Protein AF-A0A915A745-F1 (afdb_monomer_lite)

Secondary structure (DSSP, 8-state):
-HHHHHHHHHHHHHHHHHHHHHHHHHHHHHH-TT-HHHHHHHHHHHHHHHHHHHHHHHHHHHTHHHH-HHHHHHHHHHHHHHHHHHHHHHHHHTTT-HHHHHHHHHHHHHHHHHHHHHHHS-STTSSS----

Organism: Parascaris univalens (NCBI:txid6257)

Foldseek 3Di:
DVLLVVQLVLLVLLLVLLVQLLVLLVVLPVPDPDCVPLSVVLNVLSVVLNVVSVVSNVCSVVVVVLADVVVLVVLLVVLVSLVVSLVSQCVVDVPRGPSSNVSSVSSSVSSVVSNVVSVVPDNPSHPDPDDD

Sequence (132 aa):
MAASISLILLRTATAICAAIAFLAVVVGITNKAGYALWMIPSLICVSILCLWSSFSLADCFLQLHRKYGWIRFAYMAMAPFAILTSYLTTVAFLTRSAQAVYFTWMTTAGFIEDAFFILLLPATAVLLNEPK

Structure (mmCIF, N/CA/C/O backbone):
data_AF-A0A915A745-F1
#
_entry.id   AF-A0A915A745-F1
#
loop_
_atom_site.group_PDB
_atom_site.id
_atom_site.type_symbol
_atom_site.label_atom_id
_atom_site.label_alt_id
_atom_site.label_comp_id
_atom_site.label_asym_id
_atom_site.label_entity_id
_atom_site.label_seq_id
_atom_site.pdbx_PDB_ins_code
_atom_site.Cartn_x
_atom_site.Cartn_y
_atom_site.Cartn_z
_atom_site.occupancy
_atom_site.B_iso_or_equiv
_atom_site.auth_seq_id
_atom_site.auth_comp_id
_atom_site.auth_asym_id
_atom_site.auth_atom_id
_atom_site.pdbx_PDB_model_num
ATOM 1 N N . MET A 1 1 ? 3.419 -8.557 -24.166 1.00 48.03 1 MET A N 1
ATOM 2 C CA . MET A 1 1 ? 2.046 -8.007 -24.094 1.00 48.03 1 MET A CA 1
ATOM 3 C C . MET A 1 1 ? 1.289 -8.519 -22.866 1.00 48.03 1 MET A C 1
ATOM 5 O O . MET A 1 1 ? 0.819 -7.691 -22.103 1.00 48.03 1 MET A O 1
ATOM 9 N N . ALA A 1 2 ? 1.258 -9.833 -22.599 1.00 50.44 2 ALA A N 1
ATOM 10 C CA . ALA A 1 2 ? 0.590 -10.403 -21.415 1.00 50.44 2 ALA A CA 1
ATOM 11 C C . ALA A 1 2 ? 1.099 -9.850 -20.062 1.00 50.44 2 ALA A C 1
ATOM 13 O O . ALA A 1 2 ? 0.294 -9.433 -19.239 1.00 50.44 2 ALA A O 1
ATOM 14 N N . ALA A 1 3 ? 2.421 -9.732 -19.871 1.00 55.94 3 ALA A N 1
ATOM 15 C CA . ALA A 1 3 ? 3.004 -9.193 -18.632 1.00 55.94 3 ALA A CA 1
ATOM 16 C C . ALA A 1 3 ? 2.600 -7.733 -18.333 1.00 55.94 3 ALA A C 1
ATOM 18 O O . ALA A 1 3 ? 2.518 -7.336 -17.176 1.00 55.94 3 ALA A O 1
ATOM 19 N N . SER A 1 4 ? 2.316 -6.934 -19.367 1.00 66.31 4 SER A N 1
ATOM 20 C CA . SER A 1 4 ? 1.878 -5.542 -19.209 1.00 66.31 4 SER A CA 1
ATOM 21 C C . SER A 1 4 ? 0.428 -5.453 -18.732 1.00 66.31 4 SER A C 1
ATOM 23 O O . SER A 1 4 ? 0.115 -4.601 -17.913 1.00 66.31 4 SER A O 1
ATOM 25 N N . ILE A 1 5 ? -0.443 -6.352 -19.200 1.00 72.19 5 ILE A N 1
ATOM 26 C CA . ILE A 1 5 ? -1.858 -6.386 -18.802 1.00 72.19 5 ILE A CA 1
ATOM 27 C C . ILE A 1 5 ? -1.989 -6.853 -17.349 1.00 72.19 5 ILE A C 1
ATOM 29 O O . ILE A 1 5 ? -2.708 -6.227 -16.575 1.00 72.19 5 ILE A O 1
ATOM 33 N N . SER A 1 6 ? -1.245 -7.890 -16.951 1.00 75.38 6 SER A N 1
ATOM 34 C CA . SER A 1 6 ? -1.244 -8.371 -15.563 1.00 75.38 6 SER A CA 1
ATOM 35 C C . SER A 1 6 ? -0.784 -7.295 -14.574 1.00 75.38 6 SER A C 1
ATOM 37 O O . SER A 1 6 ? -1.392 -7.142 -13.520 1.00 75.38 6 SER A O 1
ATOM 39 N N . LEU A 1 7 ? 0.234 -6.502 -14.929 1.00 77.25 7 LEU A N 1
ATOM 40 C CA . LEU A 1 7 ? 0.731 -5.414 -14.078 1.00 77.25 7 LEU A CA 1
ATOM 41 C C . LEU A 1 7 ? -0.284 -4.262 -13.950 1.00 77.25 7 LEU A C 1
ATOM 43 O O . LEU A 1 7 ? -0.464 -3.719 -12.863 1.00 77.25 7 LEU A O 1
ATOM 47 N N . ILE A 1 8 ? -0.997 -3.926 -15.034 1.00 82.50 8 ILE A N 1
ATOM 48 C CA . ILE A 1 8 ? -2.093 -2.940 -15.005 1.00 82.50 8 ILE A CA 1
ATOM 49 C C . ILE A 1 8 ? -3.223 -3.427 -14.090 1.00 82.50 8 ILE A C 1
ATOM 51 O O . ILE A 1 8 ? -3.708 -2.668 -13.251 1.00 82.50 8 ILE A O 1
ATOM 55 N N . LEU A 1 9 ? -3.635 -4.691 -14.222 1.00 84.81 9 LEU A N 1
ATOM 56 C CA . LEU A 1 9 ? -4.687 -5.279 -13.387 1.00 84.81 9 LEU A CA 1
ATOM 57 C C . LEU A 1 9 ? -4.295 -5.297 -11.904 1.00 84.81 9 LEU A C 1
ATOM 59 O O . LEU A 1 9 ? -5.097 -4.925 -11.051 1.00 84.81 9 LEU A O 1
ATOM 63 N N . LEU A 1 10 ? -3.045 -5.640 -11.595 1.00 86.50 10 LEU A N 1
ATOM 64 C CA . LEU A 1 10 ? -2.537 -5.612 -10.226 1.00 86.50 10 LEU A CA 1
ATOM 65 C C . LEU A 1 10 ? -2.557 -4.192 -9.638 1.00 86.50 10 LEU A C 1
ATOM 67 O O . LEU A 1 10 ? -3.085 -3.967 -8.547 1.00 86.50 10 LEU A O 1
ATOM 71 N N . ARG A 1 11 ? -2.019 -3.204 -10.364 1.00 86.88 11 ARG A N 1
ATOM 72 C CA . ARG A 1 11 ? -1.932 -1.817 -9.879 1.00 86.88 11 ARG A CA 1
ATOM 73 C C . ARG A 1 11 ? -3.296 -1.136 -9.781 1.00 86.88 11 ARG A C 1
ATOM 75 O O . ARG A 1 11 ? -3.522 -0.368 -8.848 1.00 86.88 11 ARG A O 1
ATOM 82 N N . THR A 1 12 ? -4.229 -1.450 -10.683 1.00 88.31 12 THR A N 1
ATOM 83 C CA . THR A 1 12 ? -5.627 -0.992 -10.579 1.00 88.31 12 THR A CA 1
ATOM 84 C C . THR A 1 12 ? -6.323 -1.588 -9.358 1.00 88.31 12 THR A C 1
ATOM 86 O O . THR A 1 12 ? -6.914 -0.837 -8.584 1.00 88.31 12 THR A O 1
ATOM 89 N N . ALA A 1 13 ? -6.201 -2.898 -9.122 1.00 89.69 13 ALA A N 1
ATOM 90 C CA . ALA A 1 13 ? -6.755 -3.543 -7.930 1.00 89.69 13 ALA A CA 1
ATOM 91 C C . ALA A 1 13 ? -6.173 -2.951 -6.636 1.00 89.69 13 ALA A C 1
ATOM 93 O O . ALA A 1 13 ? -6.915 -2.655 -5.698 1.00 89.69 13 ALA A O 1
ATOM 94 N N . THR A 1 14 ? -4.862 -2.697 -6.616 1.00 89.69 14 THR A N 1
ATOM 95 C CA . THR A 1 14 ? -4.166 -2.060 -5.487 1.00 89.69 14 THR A CA 1
ATOM 96 C C . THR A 1 14 ? -4.699 -0.649 -5.224 1.00 89.69 14 THR A C 1
ATOM 98 O O . THR A 1 14 ? -4.972 -0.300 -4.078 1.00 89.69 14 THR A O 1
ATOM 101 N N . ALA A 1 15 ? -4.916 0.151 -6.274 1.00 91.19 15 ALA A N 1
ATOM 102 C CA . ALA A 1 15 ? -5.477 1.496 -6.149 1.00 91.19 15 ALA A CA 1
ATOM 103 C C . ALA A 1 15 ? -6.927 1.494 -5.641 1.00 91.19 15 ALA A C 1
ATOM 105 O O . ALA A 1 15 ? -7.283 2.315 -4.795 1.00 91.19 15 ALA A O 1
ATOM 106 N N . ILE A 1 16 ? -7.752 0.547 -6.099 1.00 92.12 16 ILE A N 1
ATOM 107 C CA . ILE A 1 16 ? -9.126 0.380 -5.606 1.00 92.12 16 ILE A CA 1
ATOM 108 C C . ILE A 1 16 ? -9.111 0.005 -4.119 1.00 92.12 16 ILE A C 1
ATOM 110 O O . ILE A 1 16 ? -9.828 0.615 -3.326 1.00 92.12 16 ILE A O 1
ATOM 114 N N . CYS A 1 17 ? -8.262 -0.947 -3.720 1.00 92.31 17 CYS A N 1
ATOM 115 C CA . CYS A 1 17 ? -8.120 -1.337 -2.316 1.00 92.31 17 CYS A CA 1
ATOM 116 C C . CYS A 1 17 ? -7.664 -0.161 -1.444 1.00 92.31 17 CYS A C 1
ATOM 118 O O . CYS A 1 17 ? -8.225 0.041 -0.367 1.00 92.31 17 CYS A O 1
ATOM 120 N N . ALA A 1 18 ? -6.717 0.650 -1.924 1.00 91.12 18 ALA A N 1
ATOM 121 C CA . ALA A 1 18 ? -6.224 1.819 -1.202 1.00 91.12 18 ALA A CA 1
ATOM 122 C C . ALA A 1 18 ? -7.321 2.876 -1.002 1.00 91.12 18 ALA A C 1
ATOM 124 O O . ALA A 1 18 ? -7.462 3.426 0.091 1.00 91.12 18 ALA A O 1
ATOM 125 N N . ALA A 1 19 ? -8.141 3.119 -2.030 1.00 92.38 19 ALA A N 1
ATOM 126 C CA . ALA A 1 19 ? -9.264 4.047 -1.953 1.00 92.38 19 ALA A CA 1
ATOM 127 C C . ALA A 1 19 ? -10.336 3.574 -0.956 1.00 92.38 19 ALA A C 1
ATOM 129 O O . ALA A 1 19 ? -10.814 4.359 -0.134 1.00 92.38 19 ALA A O 1
ATOM 130 N N . ILE A 1 20 ? -10.680 2.281 -0.973 1.00 91.69 20 ILE A N 1
ATOM 131 C CA . ILE A 1 20 ? -11.637 1.704 -0.018 1.00 91.69 20 ILE A CA 1
ATOM 132 C C . ILE A 1 20 ? -11.067 1.749 1.406 1.00 91.69 20 ILE A C 1
ATOM 134 O O . ILE A 1 20 ? -11.781 2.115 2.339 1.00 91.69 20 ILE A O 1
ATOM 138 N N . ALA A 1 21 ? -9.781 1.435 1.581 1.00 89.50 21 ALA A N 1
ATOM 139 C CA . ALA A 1 21 ? -9.097 1.533 2.865 1.00 89.50 21 ALA A CA 1
ATOM 140 C C . ALA A 1 21 ? -9.154 2.960 3.427 1.00 89.50 21 ALA A C 1
ATOM 142 O O . ALA A 1 21 ? -9.498 3.148 4.594 1.00 89.50 21 ALA A O 1
ATOM 143 N N . PHE A 1 22 ? -8.879 3.965 2.592 1.00 91.81 22 PHE A N 1
ATOM 144 C CA . PHE A 1 22 ? -8.967 5.373 2.970 1.00 91.81 22 PHE A CA 1
ATOM 145 C C . PHE A 1 22 ? -10.377 5.749 3.436 1.00 91.81 22 PHE A C 1
ATOM 147 O O . PHE A 1 22 ? -10.538 6.279 4.536 1.00 91.81 22 PHE A O 1
ATOM 154 N N . LEU A 1 23 ? -11.409 5.404 2.659 1.00 90.69 23 LEU A N 1
ATOM 155 C CA . LEU A 1 23 ? -12.802 5.663 3.034 1.00 90.69 23 LEU A CA 1
ATOM 156 C C . LEU A 1 23 ? -13.181 4.966 4.348 1.00 90.69 23 LEU A C 1
ATOM 158 O O . LEU A 1 23 ? -13.782 5.586 5.224 1.00 90.69 23 LEU A O 1
ATOM 162 N N . ALA A 1 24 ? -12.789 3.703 4.524 1.00 87.44 24 ALA A N 1
ATOM 163 C CA . ALA A 1 24 ? -13.069 2.938 5.735 1.00 87.44 24 ALA A CA 1
ATOM 164 C C . ALA A 1 24 ? -12.381 3.530 6.979 1.00 87.44 24 ALA A C 1
ATOM 166 O O . ALA A 1 24 ? -12.967 3.530 8.064 1.00 87.44 24 ALA A O 1
ATOM 167 N N . VAL A 1 25 ? -11.163 4.059 6.831 1.00 86.50 25 VAL A N 1
ATOM 168 C CA . VAL A 1 25 ? -10.443 4.771 7.898 1.00 86.50 25 VAL A CA 1
ATOM 169 C C . VAL A 1 25 ? -11.141 6.090 8.230 1.00 86.50 25 VAL A C 1
ATOM 171 O O . VAL A 1 25 ? -11.391 6.353 9.405 1.00 86.50 25 VAL A O 1
ATOM 174 N N . VAL A 1 26 ? -11.524 6.887 7.226 1.00 87.69 26 VAL A N 1
ATOM 175 C CA . VAL A 1 26 ? -12.245 8.158 7.424 1.00 87.69 26 VAL A CA 1
ATOM 176 C C . VAL A 1 26 ? -13.568 7.931 8.159 1.00 87.69 26 VAL A C 1
ATOM 178 O O . VAL A 1 26 ? -13.815 8.564 9.184 1.00 87.69 26 VAL A O 1
ATOM 181 N N . VAL A 1 27 ? -14.384 6.978 7.702 1.00 85.75 27 VAL A N 1
ATOM 182 C CA . VAL A 1 27 ? -15.657 6.615 8.351 1.00 85.75 27 VAL A CA 1
ATOM 183 C C . VAL A 1 27 ? -15.431 6.058 9.761 1.00 85.75 27 VAL A C 1
ATOM 185 O O . VAL A 1 27 ? -16.203 6.321 10.683 1.00 85.75 27 VAL A O 1
ATOM 188 N N . GLY A 1 28 ? -14.358 5.291 9.962 1.00 80.50 28 GLY A N 1
ATOM 189 C CA . GLY A 1 28 ? -13.993 4.776 11.277 1.00 80.50 28 GLY A CA 1
ATOM 190 C C . GLY A 1 28 ? -13.627 5.882 12.275 1.00 80.50 28 GLY A C 1
ATOM 191 O O . GLY A 1 28 ? -13.934 5.748 13.460 1.00 80.50 28 GLY A O 1
ATOM 192 N N . ILE A 1 29 ? -13.007 6.971 11.804 1.00 81.69 29 ILE A N 1
ATOM 193 C CA . ILE A 1 29 ? -12.665 8.156 12.608 1.00 81.69 29 ILE A CA 1
ATOM 194 C C . ILE A 1 29 ? -13.913 8.946 12.985 1.00 81.69 29 ILE A C 1
ATOM 196 O O . ILE A 1 29 ? -14.080 9.283 14.157 1.00 81.69 29 ILE A O 1
ATOM 200 N N . THR A 1 30 ? -14.800 9.214 12.027 1.00 79.00 30 THR A N 1
ATOM 201 C CA . THR A 1 30 ? -15.999 10.029 12.272 1.00 79.00 30 THR A CA 1
ATOM 202 C C . THR A 1 30 ? -16.984 9.359 13.230 1.00 79.00 30 THR A C 1
ATOM 204 O O . THR A 1 30 ? -17.645 10.050 13.999 1.00 79.00 30 THR A O 1
ATOM 207 N N . ASN A 1 31 ? -17.048 8.023 13.246 1.00 74.38 31 ASN A N 1
ATOM 208 C CA . ASN A 1 31 ? -18.017 7.278 14.054 1.00 74.38 31 ASN A CA 1
ATOM 209 C C . ASN A 1 31 ? -17.577 6.966 15.498 1.00 74.38 31 ASN A C 1
ATOM 211 O O . ASN A 1 31 ? -18.418 6.544 16.293 1.00 74.38 31 ASN A O 1
ATOM 215 N N . LYS A 1 32 ? -16.295 7.110 15.873 1.00 64.38 32 LYS A N 1
ATOM 216 C CA . LYS A 1 32 ? -15.809 6.729 17.220 1.00 64.38 32 LYS A CA 1
ATOM 217 C C . LYS A 1 32 ? -14.808 7.738 17.796 1.00 64.38 32 LYS A C 1
ATOM 219 O O . LYS A 1 32 ? -13.597 7.514 17.798 1.00 64.38 32 LYS A O 1
ATOM 224 N N . ALA A 1 33 ? -15.343 8.825 18.352 1.00 54.72 33 ALA A N 1
ATOM 225 C CA . ALA A 1 33 ? -14.610 9.817 19.136 1.00 54.72 33 ALA A CA 1
ATOM 226 C C . ALA A 1 33 ? -14.136 9.204 20.468 1.00 54.72 33 ALA A C 1
ATOM 228 O O . ALA A 1 33 ? -14.918 9.032 21.396 1.00 54.72 33 ALA A O 1
ATOM 229 N N . GLY A 1 34 ? -12.865 8.819 20.573 1.00 55.41 34 GLY A N 1
ATOM 230 C CA . GLY A 1 34 ? -12.345 8.324 21.855 1.00 55.41 34 GLY A CA 1
ATOM 231 C C . GLY A 1 34 ? -10.854 8.013 21.892 1.00 55.41 34 GLY A C 1
ATOM 232 O O . GLY A 1 34 ? -10.244 8.118 22.945 1.00 55.41 34 GLY A O 1
ATOM 233 N N . TYR A 1 35 ? -10.231 7.687 20.755 1.00 60.16 35 TYR A N 1
ATOM 234 C CA . TYR A 1 35 ? -8.774 7.491 20.681 1.00 60.16 35 TYR A CA 1
ATOM 235 C C . TYR A 1 35 ? -8.213 8.118 19.404 1.00 60.16 35 TYR A C 1
ATOM 237 O O . TYR A 1 35 ? -7.861 7.418 18.461 1.00 60.16 35 TYR A O 1
ATOM 245 N N . ALA A 1 36 ? -8.154 9.449 19.369 1.00 63.53 36 ALA A N 1
ATOM 246 C CA . ALA A 1 36 ? -7.671 10.200 18.208 1.00 63.53 36 ALA A CA 1
ATOM 247 C C . ALA A 1 36 ? -6.170 9.975 17.920 1.00 63.53 36 ALA A C 1
ATOM 249 O O . ALA A 1 36 ? -5.748 10.025 16.767 1.00 63.53 36 ALA A O 1
ATOM 250 N N . LEU A 1 37 ? -5.375 9.669 18.953 1.00 72.88 37 LEU A N 1
ATOM 251 C CA . LEU A 1 37 ? -3.909 9.637 18.877 1.00 72.88 37 LEU A CA 1
ATOM 252 C C . LEU A 1 37 ? -3.349 8.618 17.874 1.00 72.88 37 LEU A C 1
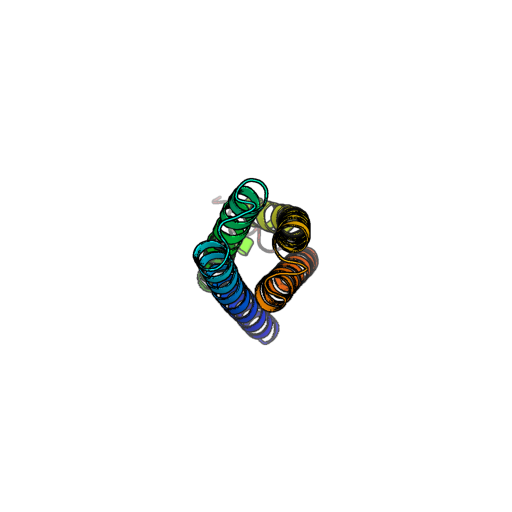ATOM 254 O O . LEU A 1 37 ? -2.428 8.949 17.140 1.00 72.88 37 LEU A O 1
ATOM 258 N N . TRP A 1 38 ? -3.916 7.411 17.799 1.00 75.56 38 TRP A N 1
ATOM 259 C CA . TRP A 1 38 ? -3.443 6.361 16.880 1.00 75.56 38 TRP A CA 1
ATOM 260 C C . TRP A 1 38 ? -4.136 6.394 15.513 1.00 75.56 38 TRP A C 1
ATOM 262 O O . TRP A 1 38 ? -3.622 5.856 14.533 1.00 75.56 38 TRP A O 1
ATOM 272 N N . MET A 1 39 ? -5.288 7.061 15.423 1.00 82.19 39 MET A N 1
ATOM 273 C CA . MET A 1 39 ? -6.069 7.140 14.189 1.00 82.19 39 MET A CA 1
ATOM 274 C C . MET A 1 39 ? -5.513 8.188 13.219 1.00 82.19 39 MET A C 1
ATOM 276 O O . MET A 1 39 ? -5.550 7.967 12.011 1.00 82.19 39 MET A O 1
ATOM 280 N N . ILE A 1 40 ? -4.951 9.291 13.730 1.00 84.94 40 ILE A N 1
ATOM 281 C CA . ILE A 1 40 ? -4.337 10.343 12.902 1.00 84.94 40 ILE A CA 1
ATOM 282 C C . ILE A 1 40 ? -3.104 9.816 12.136 1.00 84.94 40 ILE A C 1
ATOM 284 O O . ILE A 1 40 ? -3.080 9.970 10.915 1.00 84.94 40 ILE A O 1
ATOM 288 N N . PRO A 1 41 ? -2.123 9.132 12.768 1.00 87.62 41 PRO A N 1
ATOM 289 C CA . PRO A 1 41 ? -1.004 8.524 12.047 1.00 87.62 41 PRO A CA 1
ATOM 290 C C . PRO A 1 41 ? -1.465 7.521 10.987 1.00 87.62 41 PRO A C 1
ATOM 292 O O . PRO A 1 41 ? -0.990 7.563 9.856 1.00 87.62 41 PRO A O 1
ATOM 295 N N . SER A 1 42 ? -2.442 6.667 11.317 1.00 87.81 42 SER A N 1
ATOM 296 C CA . SER A 1 42 ? -3.009 5.726 10.346 1.00 87.81 42 SER A CA 1
ATOM 297 C C . SER A 1 42 ? -3.642 6.447 9.154 1.00 87.81 42 SER A C 1
ATOM 299 O O . SER A 1 42 ? -3.460 6.007 8.024 1.00 87.81 42 SER A O 1
ATOM 301 N N . LEU A 1 43 ? -4.383 7.536 9.373 1.00 89.44 43 LEU A N 1
ATOM 302 C CA . LEU A 1 43 ? -4.990 8.308 8.289 1.00 89.44 43 LEU A CA 1
ATOM 303 C C . LEU A 1 43 ? -3.925 8.901 7.364 1.00 89.44 43 LEU A C 1
ATOM 305 O O . LEU A 1 43 ? -4.050 8.792 6.146 1.00 89.44 43 LEU A O 1
ATOM 309 N N . ILE A 1 44 ? -2.869 9.489 7.930 1.00 92.00 44 ILE A N 1
ATOM 310 C CA . ILE A 1 44 ? -1.762 10.067 7.160 1.00 92.00 44 ILE A CA 1
ATOM 311 C C . ILE A 1 44 ? -1.097 8.982 6.307 1.00 92.00 44 ILE A C 1
ATOM 313 O O . ILE A 1 44 ? -0.964 9.146 5.095 1.00 92.00 44 ILE A O 1
ATOM 317 N N . CYS A 1 45 ? -0.742 7.848 6.910 1.00 92.44 45 CYS A N 1
ATOM 318 C CA . CYS A 1 45 ? -0.084 6.751 6.209 1.00 92.44 45 CYS A CA 1
ATOM 319 C C . CYS A 1 45 ? -0.955 6.165 5.085 1.00 92.44 45 CYS A C 1
ATOM 321 O O . CYS A 1 45 ? -0.481 5.994 3.962 1.00 92.44 45 CYS A O 1
ATOM 323 N N . VAL A 1 46 ? -2.246 5.926 5.340 1.00 91.81 46 VAL A N 1
ATOM 324 C CA . VAL A 1 46 ? -3.177 5.405 4.323 1.00 91.81 46 VAL A CA 1
ATOM 325 C C . VAL A 1 46 ? -3.417 6.419 3.202 1.00 91.81 46 VAL A C 1
ATOM 327 O O . VAL A 1 46 ? -3.515 6.030 2.040 1.00 91.81 46 VAL A O 1
ATOM 330 N N . SER A 1 47 ? -3.436 7.717 3.512 1.00 93.00 47 SER A N 1
ATOM 331 C CA . SER A 1 47 ? -3.523 8.774 2.493 1.00 93.00 47 SER A CA 1
ATOM 332 C C . SER A 1 47 ? -2.305 8.760 1.569 1.00 93.00 47 SER A C 1
ATOM 334 O O . SER A 1 47 ? -2.455 8.829 0.351 1.00 93.00 47 SE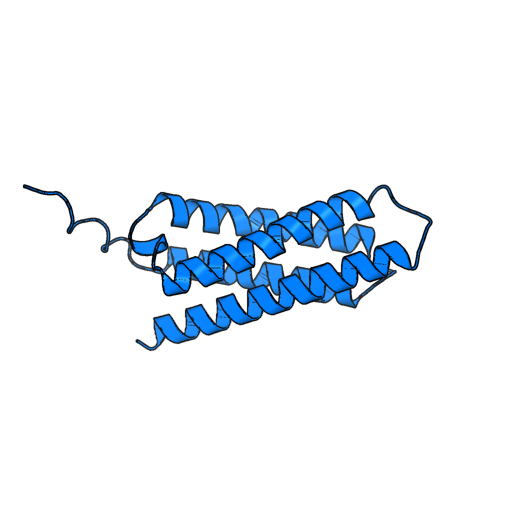R A O 1
ATOM 336 N N . ILE A 1 48 ? -1.102 8.609 2.134 1.00 93.25 48 ILE A N 1
ATOM 337 C CA . ILE A 1 48 ? 0.142 8.493 1.360 1.00 93.25 48 ILE A CA 1
ATOM 338 C C . ILE A 1 48 ? 0.100 7.248 0.464 1.00 93.25 48 ILE A C 1
ATOM 340 O O . ILE A 1 48 ? 0.428 7.348 -0.717 1.00 93.25 48 ILE A O 1
ATOM 344 N N . LEU A 1 49 ? -0.363 6.101 0.977 1.00 91.69 49 LEU A N 1
ATOM 345 C CA . LEU A 1 49 ? -0.534 4.892 0.161 1.00 91.69 49 LEU A CA 1
ATOM 346 C C . LEU A 1 49 ? -1.529 5.091 -0.985 1.00 91.69 49 LEU A C 1
ATOM 348 O O . LEU A 1 49 ? -1.255 4.652 -2.098 1.00 91.69 49 LEU A O 1
ATOM 352 N N . CYS A 1 50 ? -2.649 5.772 -0.740 1.00 93.25 50 CYS A N 1
ATOM 353 C CA . CYS A 1 50 ? -3.664 6.049 -1.758 1.00 93.25 50 CYS A CA 1
ATOM 354 C C . CYS A 1 50 ? -3.151 6.995 -2.861 1.00 93.25 50 CYS A C 1
ATOM 356 O O . CYS A 1 50 ? -3.435 6.814 -4.052 1.00 93.25 50 CYS A O 1
ATOM 358 N N . LEU A 1 51 ? -2.360 8.003 -2.488 1.00 92.81 51 LEU A N 1
ATOM 359 C CA . LEU A 1 51 ? -1.689 8.873 -3.454 1.00 92.81 51 LEU A CA 1
ATOM 360 C C . LEU A 1 51 ? -0.657 8.085 -4.265 1.00 92.81 51 LEU A C 1
ATOM 362 O O . LEU A 1 51 ? -0.621 8.178 -5.493 1.00 92.81 51 LEU A O 1
ATOM 366 N N . TRP A 1 52 ? 0.137 7.253 -3.593 1.00 90.56 52 TRP A N 1
ATOM 367 C CA . TRP A 1 52 ? 1.159 6.457 -4.255 1.00 90.56 52 TRP A CA 1
ATOM 368 C C . TRP A 1 52 ? 0.571 5.389 -5.179 1.00 90.56 52 TRP A C 1
ATOM 370 O O . TRP A 1 52 ? 1.101 5.165 -6.263 1.00 90.56 52 TRP A O 1
ATOM 380 N N . SER A 1 53 ? -0.549 4.756 -4.822 1.00 89.25 53 SER A N 1
ATOM 381 C CA . SER A 1 53 ? -1.215 3.790 -5.703 1.00 89.25 53 SER A CA 1
ATOM 382 C C . SER A 1 53 ? -1.720 4.449 -6.987 1.00 89.25 53 SER A C 1
ATOM 384 O O . SER A 1 53 ? -1.657 3.850 -8.058 1.00 89.25 53 SER A O 1
ATOM 386 N N . SER A 1 54 ? -2.151 5.710 -6.900 1.00 89.50 54 SER A N 1
ATOM 387 C CA . SER A 1 54 ? -2.547 6.506 -8.068 1.00 89.50 54 SER A CA 1
ATOM 388 C C . SER A 1 54 ? -1.343 6.832 -8.956 1.00 89.50 54 SER A C 1
ATOM 390 O O . SER A 1 54 ? -1.414 6.695 -10.177 1.00 89.50 54 SER A O 1
ATOM 392 N N . PHE A 1 55 ? -0.208 7.190 -8.347 1.00 87.19 55 PHE A N 1
ATOM 393 C CA . PHE A 1 55 ? 1.050 7.386 -9.070 1.00 87.19 55 PHE A CA 1
ATOM 394 C C . PHE A 1 55 ? 1.540 6.086 -9.726 1.00 87.19 55 PHE A C 1
ATOM 396 O O . PHE A 1 55 ? 1.938 6.099 -10.889 1.00 87.19 55 PHE A O 1
ATOM 403 N N . SER A 1 56 ? 1.427 4.955 -9.022 1.00 83.94 56 SER A N 1
ATOM 404 C CA . SER A 1 56 ? 1.767 3.627 -9.540 1.00 83.94 56 SER A CA 1
ATOM 405 C C . SER A 1 56 ? 0.959 3.268 -10.781 1.00 83.94 56 SER A C 1
ATOM 407 O O . SER A 1 56 ? 1.499 2.791 -11.787 1.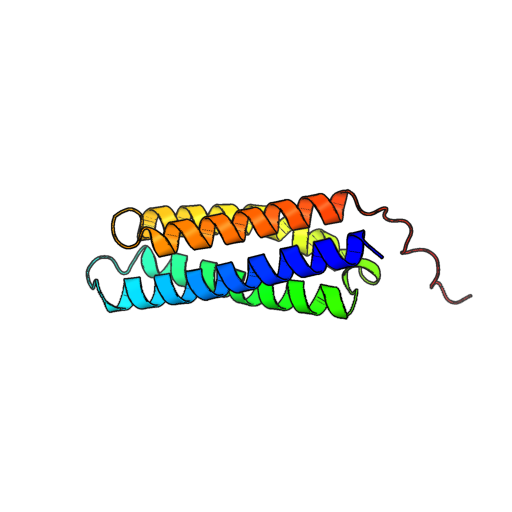00 83.94 56 SER A O 1
ATOM 409 N N . LEU A 1 57 ? -0.338 3.565 -10.747 1.00 85.12 57 LEU A N 1
ATOM 410 C CA . LEU A 1 57 ? -1.214 3.371 -11.889 1.00 85.12 57 LEU A CA 1
ATOM 411 C C . LEU A 1 57 ? -0.813 4.267 -13.073 1.00 85.12 57 LEU A C 1
ATOM 413 O O . LEU A 1 57 ? -0.689 3.773 -14.193 1.00 85.12 57 LEU A O 1
ATOM 417 N N . ALA A 1 58 ? -0.557 5.557 -12.833 1.00 85.81 58 ALA A N 1
ATOM 418 C CA . ALA A 1 58 ? -0.144 6.504 -13.871 1.00 85.81 58 ALA A CA 1
ATOM 419 C C . ALA A 1 58 ? 1.198 6.120 -14.522 1.00 85.81 58 ALA A C 1
ATOM 421 O O . ALA A 1 58 ? 1.338 6.158 -15.746 1.00 85.81 58 ALA A O 1
ATOM 422 N N . ASP A 1 59 ? 2.168 5.679 -13.722 1.00 83.06 59 ASP A N 1
ATOM 423 C CA . ASP A 1 59 ? 3.446 5.153 -14.199 1.00 83.06 59 ASP A CA 1
ATOM 424 C C . ASP A 1 59 ? 3.278 3.920 -15.097 1.00 83.06 59 ASP A C 1
ATOM 426 O O . ASP A 1 59 ? 4.049 3.732 -16.035 1.00 83.06 59 ASP A O 1
ATOM 430 N N . CYS A 1 60 ? 2.259 3.090 -14.871 1.00 78.56 60 CYS A N 1
ATOM 431 C CA . CYS A 1 60 ? 2.014 1.943 -15.736 1.00 78.56 60 CYS A CA 1
ATOM 432 C C . CYS A 1 60 ? 1.607 2.363 -17.161 1.00 78.56 60 CYS A C 1
ATOM 434 O O . CYS A 1 60 ? 2.013 1.718 -18.130 1.00 78.56 60 CYS A O 1
ATOM 436 N N . PHE A 1 61 ? 0.855 3.461 -17.297 1.00 80.06 61 PHE A N 1
ATOM 437 C CA . PHE A 1 61 ? 0.489 4.031 -18.597 1.00 80.06 61 PHE A CA 1
ATOM 438 C C . PHE A 1 61 ? 1.652 4.788 -19.248 1.00 80.06 61 PHE A C 1
ATOM 440 O O . PHE A 1 61 ? 1.867 4.670 -20.453 1.00 80.06 61 PHE A O 1
ATOM 447 N N . LEU A 1 62 ? 2.423 5.533 -18.452 1.00 79.88 62 LEU A N 1
ATOM 448 C CA . LEU A 1 62 ? 3.536 6.364 -18.926 1.00 79.88 62 LEU A CA 1
ATOM 449 C C . LEU A 1 62 ? 4.876 5.612 -19.040 1.00 79.88 62 LEU A C 1
ATOM 451 O O . LEU A 1 62 ? 5.840 6.156 -19.574 1.00 79.88 62 LEU A O 1
ATOM 455 N N . GLN A 1 63 ? 4.947 4.373 -18.545 1.00 77.88 63 GLN A N 1
ATOM 456 C CA . GLN A 1 63 ? 6.143 3.523 -18.484 1.00 77.88 63 GLN A CA 1
ATOM 457 C C . GLN A 1 63 ? 7.371 4.219 -17.861 1.00 77.88 63 GLN A C 1
ATOM 459 O O . GLN A 1 63 ? 8.511 3.973 -18.270 1.00 77.88 63 GLN A O 1
ATOM 464 N N . LEU A 1 64 ? 7.171 5.083 -16.860 1.00 78.56 64 LEU A N 1
ATOM 465 C CA . LEU A 1 64 ? 8.257 5.873 -16.266 1.00 78.56 64 LEU A CA 1
ATOM 466 C C . LEU A 1 64 ? 9.290 4.969 -15.572 1.00 78.56 64 LEU A C 1
ATOM 468 O O . LEU A 1 64 ? 10.483 5.246 -15.662 1.00 78.56 64 LEU A O 1
ATOM 472 N N . HIS A 1 65 ? 8.874 3.843 -14.986 1.00 75.88 65 HIS A N 1
ATOM 473 C CA . HIS A 1 65 ? 9.748 2.830 -14.380 1.00 75.88 65 HIS A CA 1
ATOM 474 C C . HIS A 1 65 ? 10.749 2.201 -15.361 1.00 75.88 65 HIS A C 1
ATOM 476 O O . HIS A 1 65 ? 11.757 1.643 -14.927 1.00 75.88 65 HIS A O 1
ATOM 482 N N . ARG A 1 66 ? 10.496 2.277 -16.676 1.00 72.56 66 ARG A N 1
ATOM 483 C CA . ARG A 1 66 ? 11.455 1.856 -17.712 1.00 72.56 66 ARG A CA 1
ATOM 484 C C . ARG A 1 66 ? 12.441 2.961 -18.067 1.00 72.56 66 ARG A C 1
ATOM 486 O O . ARG A 1 66 ? 13.587 2.669 -18.387 1.00 72.56 66 ARG A O 1
ATOM 493 N N . LYS A 1 67 ? 11.988 4.215 -18.018 1.00 75.38 67 LYS A N 1
ATOM 494 C CA . LYS A 1 67 ? 12.763 5.399 -18.407 1.00 75.38 67 LYS A CA 1
ATOM 495 C C . LYS A 1 67 ? 13.672 5.906 -17.286 1.00 75.38 67 LYS A C 1
ATOM 497 O O . LYS A 1 67 ? 14.747 6.426 -17.560 1.00 75.38 67 LYS A O 1
ATOM 502 N N . TYR A 1 68 ? 13.251 5.754 -16.034 1.00 78.12 68 TYR A N 1
ATOM 503 C CA . TYR A 1 68 ? 13.928 6.316 -14.873 1.00 78.12 68 TYR A CA 1
ATOM 504 C C . TYR A 1 68 ? 14.207 5.240 -13.819 1.00 78.12 68 TYR A C 1
ATOM 506 O O . TYR A 1 68 ? 13.296 4.731 -13.168 1.00 78.12 68 TYR A O 1
ATOM 514 N N . GLY A 1 69 ? 15.486 4.926 -13.594 1.00 73.88 69 GLY A N 1
ATOM 515 C CA . GLY A 1 69 ? 15.897 3.920 -12.605 1.00 73.88 69 GLY A CA 1
ATOM 516 C C . GLY A 1 69 ? 15.496 4.262 -11.164 1.00 73.88 69 GLY A C 1
ATOM 517 O O . GLY A 1 69 ? 15.143 3.368 -10.400 1.00 73.88 69 GLY A O 1
ATOM 518 N N . TRP A 1 70 ? 15.463 5.551 -10.802 1.00 78.56 70 TRP A N 1
ATOM 519 C CA . TRP A 1 70 ? 15.066 6.007 -9.461 1.00 78.56 70 TRP A CA 1
ATOM 520 C C . TRP A 1 70 ? 13.616 5.653 -9.107 1.00 78.56 70 TRP A C 1
ATOM 522 O O . TRP A 1 70 ? 13.312 5.390 -7.945 1.00 78.56 70 TRP A O 1
ATOM 532 N N . ILE A 1 71 ? 12.734 5.558 -10.106 1.00 80.38 71 ILE A N 1
ATOM 533 C CA . ILE A 1 71 ? 11.334 5.167 -9.909 1.00 80.38 71 ILE A CA 1
ATOM 534 C C . ILE A 1 71 ? 11.248 3.718 -9.419 1.00 80.38 71 ILE A C 1
ATOM 536 O O . ILE A 1 71 ? 10.447 3.407 -8.542 1.00 80.38 71 ILE A O 1
ATOM 540 N N . ARG A 1 72 ? 12.126 2.835 -9.910 1.00 77.31 72 ARG A N 1
ATOM 541 C CA . ARG A 1 72 ? 12.184 1.430 -9.474 1.00 77.31 72 ARG A CA 1
ATOM 542 C C . ARG A 1 72 ? 12.578 1.319 -8.001 1.00 77.31 72 ARG A C 1
ATOM 544 O O . ARG A 1 72 ? 11.941 0.578 -7.258 1.00 77.31 72 ARG A O 1
ATOM 551 N N . PHE A 1 73 ? 13.568 2.101 -7.569 1.00 79.81 73 PHE A N 1
ATOM 552 C CA . PHE A 1 73 ? 13.965 2.165 -6.160 1.00 79.81 73 PHE A CA 1
ATOM 553 C C . PHE A 1 73 ? 12.847 2.708 -5.269 1.00 79.81 73 PHE A C 1
ATOM 555 O O . PHE A 1 73 ? 12.623 2.183 -4.180 1.00 79.81 73 PHE A O 1
ATOM 562 N N . ALA A 1 74 ? 12.107 3.711 -5.745 1.00 83.31 74 ALA A N 1
ATOM 563 C CA . ALA A 1 74 ? 10.983 4.263 -5.003 1.00 83.31 74 ALA A CA 1
ATOM 564 C C . ALA A 1 74 ? 9.877 3.217 -4.766 1.00 83.31 74 ALA A C 1
ATOM 566 O O . ALA A 1 74 ? 9.383 3.103 -3.648 1.00 83.31 74 ALA A O 1
ATOM 567 N N . TYR A 1 75 ? 9.548 2.382 -5.758 1.00 81.44 75 TYR A N 1
ATOM 568 C CA . TYR A 1 75 ? 8.593 1.283 -5.558 1.00 81.44 75 TYR A CA 1
ATOM 569 C C . TYR A 1 75 ? 9.069 0.240 -4.546 1.00 81.44 75 TYR A C 1
ATOM 571 O O . TYR A 1 75 ? 8.275 -0.222 -3.729 1.00 81.44 75 TYR A O 1
ATOM 579 N N . MET A 1 76 ? 10.362 -0.092 -4.546 1.00 83.00 76 MET A N 1
ATOM 580 C CA . MET A 1 76 ? 10.924 -1.007 -3.548 1.00 83.00 76 MET A CA 1
ATOM 581 C C . MET A 1 76 ? 10.854 -0.430 -2.130 1.00 83.00 76 MET A C 1
ATOM 583 O O . MET A 1 76 ? 10.587 -1.168 -1.186 1.00 83.00 76 MET A O 1
ATOM 587 N N . ALA A 1 77 ? 11.047 0.883 -1.976 1.00 87.00 77 ALA A N 1
ATOM 588 C CA . ALA A 1 77 ? 10.936 1.565 -0.687 1.00 87.00 77 ALA A CA 1
ATOM 589 C C . ALA A 1 77 ? 9.486 1.656 -0.177 1.00 87.00 77 ALA A C 1
ATOM 591 O O . ALA A 1 77 ? 9.258 1.775 1.027 1.00 87.00 77 ALA A O 1
ATOM 592 N N . MET A 1 78 ? 8.496 1.559 -1.066 1.00 88.50 78 MET A N 1
ATOM 593 C CA . MET A 1 78 ? 7.088 1.647 -0.680 1.00 88.50 78 MET A CA 1
ATOM 594 C C . MET A 1 78 ? 6.526 0.364 -0.077 1.00 88.50 78 MET A C 1
ATOM 596 O O . MET A 1 78 ? 5.633 0.450 0.762 1.00 88.50 78 MET A O 1
ATOM 600 N N . ALA A 1 79 ? 7.062 -0.808 -0.416 1.00 88.94 79 ALA A N 1
ATOM 601 C CA . ALA A 1 79 ? 6.664 -2.067 0.214 1.00 88.94 79 ALA A CA 1
ATOM 602 C C . ALA A 1 79 ? 6.849 -2.070 1.754 1.00 88.94 79 ALA A C 1
ATOM 604 O O . ALA A 1 79 ? 5.874 -2.336 2.463 1.00 88.94 79 ALA A O 1
ATOM 605 N N . PRO A 1 80 ? 8.025 -1.721 2.324 1.00 90.00 80 PRO A N 1
ATOM 606 C CA . PRO A 1 80 ? 8.181 -1.646 3.778 1.00 90.00 80 PRO A CA 1
ATOM 607 C C . PRO A 1 80 ? 7.341 -0.525 4.408 1.00 90.00 80 PRO A C 1
ATOM 609 O O . PRO A 1 80 ? 6.825 -0.699 5.513 1.00 90.00 80 PRO A O 1
ATOM 612 N N . PHE A 1 81 ? 7.131 0.595 3.706 1.00 91.69 81 PHE A N 1
ATOM 613 C CA . PHE A 1 81 ? 6.224 1.650 4.171 1.00 91.69 81 PHE A CA 1
ATOM 614 C C . PHE A 1 81 ? 4.764 1.174 4.236 1.00 91.69 81 PHE A C 1
ATOM 616 O O . PHE A 1 81 ? 4.045 1.488 5.189 1.00 91.69 81 PHE A O 1
ATOM 623 N N . ALA A 1 82 ? 4.321 0.384 3.258 1.00 91.88 82 ALA A N 1
ATOM 624 C CA . ALA A 1 82 ? 2.987 -0.198 3.239 1.00 91.88 82 ALA A CA 1
ATOM 625 C C . ALA A 1 82 ? 2.786 -1.177 4.407 1.00 91.88 82 ALA A C 1
ATOM 627 O O . ALA A 1 82 ? 1.774 -1.096 5.101 1.00 91.88 82 ALA A O 1
ATOM 628 N N . ILE A 1 83 ? 3.795 -1.997 4.726 1.00 94.12 83 ILE A N 1
ATOM 629 C CA . ILE A 1 83 ? 3.775 -2.877 5.908 1.00 94.12 83 ILE A CA 1
ATOM 630 C C . ILE A 1 83 ? 3.627 -2.068 7.203 1.00 94.12 83 ILE A C 1
ATOM 632 O O . ILE A 1 83 ? 2.761 -2.375 8.027 1.00 94.12 83 ILE A O 1
ATOM 636 N N . LEU A 1 84 ? 4.423 -1.007 7.372 1.00 93.12 84 LEU A N 1
ATOM 637 C CA . LEU A 1 84 ? 4.314 -0.116 8.532 1.00 93.12 84 LEU A CA 1
ATOM 638 C C . LEU A 1 84 ? 2.917 0.512 8.628 1.00 93.12 84 LEU A C 1
ATOM 640 O O . LEU A 1 84 ? 2.321 0.554 9.704 1.00 93.12 84 LEU A O 1
ATOM 644 N N . THR A 1 85 ? 2.380 0.967 7.498 1.00 92.62 85 THR A N 1
ATOM 645 C CA . THR A 1 85 ? 1.042 1.560 7.421 1.00 92.62 85 THR A CA 1
ATOM 646 C C . THR A 1 85 ? -0.028 0.562 7.851 1.00 92.62 85 THR A C 1
ATOM 648 O O . THR A 1 85 ? -0.835 0.882 8.720 1.00 92.62 85 THR A 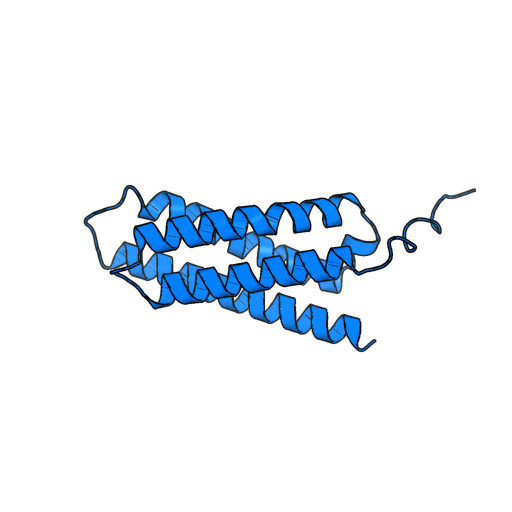O 1
ATOM 651 N N . SER A 1 86 ? -0.006 -0.662 7.316 1.00 92.44 86 SER A N 1
ATOM 652 C CA . SER A 1 86 ? -0.944 -1.720 7.702 1.00 92.44 86 SER A CA 1
ATOM 653 C C . SER A 1 86 ? -0.856 -2.053 9.184 1.00 92.44 86 SER A C 1
ATOM 655 O O . SER A 1 86 ? -1.889 -2.252 9.824 1.00 92.44 86 SER A O 1
ATOM 657 N N . TYR A 1 87 ? 0.347 -2.071 9.761 1.00 91.38 87 TYR A N 1
ATOM 658 C CA . TYR A 1 87 ? 0.518 -2.278 11.195 1.00 91.38 87 TYR A CA 1
ATOM 659 C C . TYR A 1 87 ? -0.141 -1.157 12.010 1.00 91.38 87 TYR A C 1
ATOM 661 O O . TYR A 1 87 ? -0.943 -1.435 12.902 1.00 91.38 87 TYR A O 1
ATOM 669 N N . LEU A 1 88 ? 0.114 0.108 11.661 1.00 89.81 88 LEU A N 1
ATOM 670 C CA . LEU A 1 88 ? -0.505 1.260 12.324 1.00 89.81 88 LEU A CA 1
ATOM 671 C C . LEU A 1 88 ? -2.031 1.241 12.197 1.00 89.81 88 LEU A C 1
ATOM 673 O O . LEU A 1 88 ? -2.730 1.455 13.187 1.00 89.81 88 LEU A O 1
ATOM 677 N N . THR A 1 89 ? -2.561 0.928 11.014 1.00 88.81 89 THR A N 1
ATOM 678 C CA . THR A 1 89 ? -4.008 0.794 10.799 1.00 88.81 89 THR A CA 1
ATOM 679 C C . THR A 1 89 ? -4.592 -0.361 11.597 1.00 88.81 89 THR A C 1
ATOM 681 O O . THR A 1 89 ? -5.665 -0.219 12.180 1.00 88.81 89 THR A O 1
ATOM 684 N N . THR A 1 90 ? -3.873 -1.477 11.703 1.00 91.00 90 THR A N 1
ATOM 685 C CA . THR A 1 90 ? -4.272 -2.604 12.550 1.00 91.00 90 THR A CA 1
ATOM 686 C C . THR A 1 90 ? -4.378 -2.152 14.001 1.00 91.00 90 THR A C 1
ATOM 688 O O . THR A 1 90 ? -5.441 -2.289 14.593 1.00 91.00 90 THR A O 1
ATOM 691 N N . VAL A 1 91 ? -3.346 -1.513 14.556 1.00 87.81 91 VAL A N 1
ATOM 692 C CA . VAL A 1 91 ? -3.367 -1.008 15.940 1.00 87.81 91 VAL A CA 1
ATOM 693 C C . VAL A 1 91 ? -4.512 -0.010 16.169 1.00 87.81 91 VAL A C 1
ATOM 695 O O . VAL A 1 91 ? -5.182 -0.074 17.199 1.00 87.81 91 VAL A O 1
ATOM 698 N N . ALA A 1 92 ? -4.790 0.879 15.212 1.00 85.88 92 ALA A N 1
ATOM 699 C CA . ALA A 1 92 ? -5.839 1.888 15.364 1.00 85.88 92 ALA A CA 1
ATOM 700 C C . ALA A 1 92 ? -7.273 1.350 15.176 1.00 85.88 92 ALA A C 1
ATOM 702 O O . ALA A 1 92 ? -8.212 1.908 15.755 1.00 85.88 92 ALA A O 1
ATOM 703 N N . PHE A 1 93 ? -7.464 0.289 14.382 1.00 83.56 93 PHE A N 1
ATOM 704 C CA . PHE A 1 93 ? -8.792 -0.157 13.938 1.00 83.56 93 PHE A CA 1
ATOM 705 C C . PHE A 1 93 ? -9.129 -1.631 14.207 1.00 83.56 93 PHE A C 1
ATOM 707 O O . PHE A 1 93 ? -10.256 -2.017 13.890 1.00 83.56 93 PHE A O 1
ATOM 714 N N . LEU A 1 94 ? -8.252 -2.428 14.842 1.00 78.62 94 LEU A N 1
ATOM 715 C CA . LEU A 1 94 ? -8.432 -3.880 15.058 1.00 78.62 94 LEU A CA 1
ATOM 716 C C . LEU A 1 94 ? -9.829 -4.250 15.582 1.00 78.62 94 LEU A C 1
ATOM 718 O O . LEU A 1 94 ? -10.446 -5.196 15.110 1.00 78.62 94 LEU A O 1
ATOM 722 N N . THR A 1 95 ? -10.350 -3.476 16.535 1.00 73.81 95 THR A N 1
ATOM 723 C CA . THR A 1 95 ? -11.654 -3.711 17.181 1.00 73.81 95 THR A CA 1
ATOM 724 C C . THR A 1 95 ? -12.761 -2.773 16.688 1.00 73.81 95 THR A C 1
ATOM 726 O O . THR A 1 95 ? -13.878 -2.785 17.206 1.00 73.81 95 THR A O 1
ATOM 729 N N . ARG A 1 96 ? -12.466 -1.910 15.708 1.00 74.75 96 ARG A N 1
ATOM 730 C CA . ARG A 1 96 ? -13.353 -0.814 15.280 1.00 74.75 96 ARG A CA 1
ATOM 731 C C . ARG A 1 96 ? -13.823 -0.929 13.846 1.00 74.75 96 ARG A C 1
ATOM 733 O O . ARG A 1 96 ? -14.963 -0.570 13.577 1.00 74.75 96 ARG A O 1
ATOM 740 N N . SER A 1 97 ? -12.955 -1.381 12.950 1.00 82.25 97 SER A N 1
ATOM 741 C CA . SER A 1 97 ? -13.266 -1.541 11.536 1.00 82.25 97 SER A CA 1
ATOM 742 C C . SER A 1 97 ? -12.380 -2.626 10.942 1.00 82.25 97 SER A C 1
ATOM 744 O O . SER A 1 97 ? -11.268 -2.366 10.485 1.00 82.25 97 SER A O 1
ATOM 746 N N . ALA A 1 98 ? -12.899 -3.855 10.924 1.00 85.12 98 ALA A N 1
ATOM 747 C CA . ALA A 1 98 ? -12.237 -4.974 10.257 1.00 85.12 98 ALA A CA 1
ATOM 748 C C . ALA A 1 98 ? -12.012 -4.688 8.761 1.00 85.12 98 ALA A C 1
ATOM 750 O O . ALA A 1 98 ? -11.017 -5.125 8.196 1.00 85.12 98 ALA A O 1
ATOM 751 N N . GLN A 1 99 ? -12.891 -3.893 8.137 1.00 87.56 99 GLN A N 1
ATOM 752 C CA . GLN A 1 99 ? -12.747 -3.476 6.743 1.00 87.56 99 GLN A CA 1
ATOM 753 C C . GLN A 1 99 ? -11.532 -2.567 6.531 1.00 87.56 99 GLN A C 1
ATOM 755 O O . GLN A 1 99 ? -10.768 -2.800 5.600 1.00 87.56 99 GLN A O 1
ATOM 760 N N . ALA A 1 100 ? -11.308 -1.576 7.404 1.00 86.69 100 ALA A N 1
ATOM 761 C CA . ALA A 1 100 ? -10.144 -0.692 7.295 1.00 86.69 100 ALA A CA 1
ATOM 762 C C . ALA A 1 100 ? -8.833 -1.488 7.353 1.00 86.69 100 ALA A C 1
ATOM 764 O O . ALA A 1 100 ? -7.938 -1.265 6.540 1.00 86.69 100 ALA A O 1
ATOM 765 N N . VAL A 1 101 ? -8.758 -2.455 8.273 1.00 89.75 101 VAL A N 1
ATOM 766 C CA . VAL A 1 101 ? -7.607 -3.355 8.425 1.00 89.75 101 VAL A CA 1
ATOM 767 C C . VAL A 1 101 ? -7.461 -4.262 7.201 1.00 89.75 101 VAL A C 1
ATOM 769 O O . VAL A 1 101 ? -6.388 -4.338 6.612 1.00 89.75 101 VAL A O 1
ATOM 772 N N . TYR A 1 102 ? -8.541 -4.904 6.761 1.00 92.19 102 TYR A N 1
ATOM 773 C CA . TYR A 1 102 ? -8.510 -5.809 5.614 1.00 92.19 102 TYR A CA 1
ATOM 774 C C . TYR A 1 102 ? -8.037 -5.113 4.329 1.00 92.19 102 TYR A C 1
ATOM 776 O O . TYR A 1 102 ? -7.087 -5.565 3.690 1.00 92.19 102 TYR A O 1
ATOM 784 N N . PHE A 1 103 ? -8.642 -3.977 3.969 1.00 91.75 103 PHE A N 1
ATOM 785 C CA . PHE A 1 103 ? -8.300 -3.276 2.729 1.00 91.75 103 PHE A CA 1
ATOM 786 C C . PHE A 1 103 ? -6.909 -2.627 2.769 1.00 91.75 103 PHE A C 1
ATOM 788 O O . PHE A 1 103 ? -6.245 -2.562 1.732 1.00 91.75 103 PHE A O 1
ATOM 795 N N . THR A 1 104 ? -6.415 -2.204 3.940 1.00 91.75 104 THR A N 1
ATOM 796 C CA . THR A 1 104 ? -5.015 -1.753 4.054 1.00 91.75 104 THR A CA 1
ATOM 797 C C . THR A 1 104 ? -4.029 -2.895 3.854 1.00 91.75 104 THR A C 1
ATOM 799 O O . THR A 1 104 ? -3.047 -2.710 3.144 1.00 91.75 104 THR A O 1
ATOM 802 N N . TRP A 1 105 ? -4.276 -4.083 4.412 1.00 94.50 105 TRP A N 1
ATOM 803 C CA . TRP A 1 105 ? -3.419 -5.250 4.169 1.00 94.50 105 TRP A CA 1
ATOM 804 C C . TRP A 1 105 ? -3.453 -5.720 2.709 1.00 94.50 105 TRP A C 1
ATOM 806 O O . TRP A 1 105 ? -2.400 -6.031 2.157 1.00 94.50 105 TRP A O 1
ATOM 816 N N . MET A 1 106 ? -4.616 -5.689 2.051 1.00 93.19 106 MET A N 1
ATOM 817 C CA . MET A 1 106 ? -4.726 -5.969 0.610 1.00 93.19 106 MET A CA 1
ATOM 818 C C . MET A 1 106 ? -3.924 -4.970 -0.234 1.00 93.19 106 MET A C 1
ATOM 820 O O . MET A 1 106 ? -3.225 -5.356 -1.167 1.00 93.19 106 MET A O 1
ATOM 824 N N . THR A 1 107 ? -3.971 -3.685 0.126 1.00 91.94 107 THR A N 1
ATOM 825 C CA . THR A 1 107 ? -3.165 -2.640 -0.526 1.00 91.94 107 THR A CA 1
ATOM 826 C C . THR A 1 107 ? -1.668 -2.920 -0.376 1.00 91.94 107 THR A C 1
ATOM 828 O O . THR A 1 107 ? -0.904 -2.810 -1.333 1.00 91.94 107 THR A O 1
ATOM 831 N N . THR A 1 108 ? -1.245 -3.330 0.817 1.00 93.56 108 THR A N 1
ATOM 832 C CA . THR A 1 108 ? 0.149 -3.678 1.106 1.00 93.56 108 THR A CA 1
ATOM 833 C C . THR A 1 108 ? 0.622 -4.900 0.338 1.00 93.56 108 THR A C 1
ATOM 835 O O . THR A 1 108 ? 1.722 -4.869 -0.209 1.00 93.56 108 THR A O 1
ATOM 838 N N . ALA A 1 109 ? -0.207 -5.940 0.229 1.00 92.56 109 ALA A N 1
ATOM 839 C CA . ALA A 1 109 ? 0.095 -7.097 -0.610 1.00 92.56 109 ALA A CA 1
ATOM 840 C C . ALA A 1 109 ? 0.339 -6.674 -2.069 1.00 92.56 109 ALA A C 1
ATOM 842 O O . ALA A 1 109 ? 1.358 -7.047 -2.645 1.00 92.56 109 ALA A O 1
ATOM 843 N N . GLY A 1 110 ? -0.511 -5.797 -2.615 1.00 89.69 110 GLY A N 1
ATOM 844 C CA . GLY A 1 110 ? -0.327 -5.236 -3.955 1.00 89.69 110 GLY A CA 1
ATOM 845 C C . GLY A 1 110 ? 1.005 -4.498 -4.138 1.00 89.69 110 GLY A C 1
ATOM 846 O O . GLY A 1 110 ? 1.675 -4.679 -5.152 1.00 89.69 110 GLY A O 1
ATOM 847 N N . PHE A 1 111 ? 1.449 -3.722 -3.142 1.00 90.00 111 PHE A N 1
ATOM 848 C CA . PHE A 1 111 ? 2.759 -3.055 -3.186 1.00 90.00 111 PHE A CA 1
ATOM 849 C C . PHE A 1 111 ? 3.948 -4.013 -3.080 1.00 90.00 111 PHE A C 1
ATOM 851 O O . PHE A 1 111 ? 4.971 -3.788 -3.728 1.00 90.00 111 PHE A O 1
ATOM 858 N N . ILE A 1 112 ? 3.832 -5.074 -2.282 1.00 90.06 112 ILE A N 1
ATOM 859 C CA . ILE A 1 112 ? 4.867 -6.110 -2.174 1.00 90.06 112 ILE A CA 1
ATOM 860 C C . ILE A 1 112 ? 4.996 -6.860 -3.503 1.00 90.06 112 ILE A C 1
ATOM 862 O O . ILE A 1 112 ? 6.108 -7.056 -3.995 1.00 90.06 112 ILE A O 1
ATOM 866 N N . GLU A 1 113 ? 3.869 -7.235 -4.107 1.00 86.94 113 GLU A N 1
ATOM 867 C CA . GLU A 1 113 ? 3.846 -7.883 -5.417 1.00 86.94 113 GLU A CA 1
ATOM 868 C C . GLU A 1 113 ? 4.429 -6.972 -6.503 1.00 86.94 113 GLU A C 1
ATOM 870 O O . GLU A 1 113 ? 5.280 -7.413 -7.274 1.00 86.94 113 GLU A O 1
ATOM 875 N N . ASP A 1 114 ? 4.059 -5.687 -6.531 1.00 83.31 114 ASP A N 1
ATOM 876 C CA . ASP A 1 114 ? 4.607 -4.714 -7.485 1.00 83.31 114 ASP A CA 1
ATOM 877 C C . ASP A 1 114 ? 6.134 -4.575 -7.340 1.00 83.31 114 ASP A C 1
ATOM 879 O O . ASP A 1 114 ? 6.864 -4.624 -8.331 1.00 83.31 114 ASP A O 1
ATOM 883 N N . ALA A 1 115 ? 6.649 -4.501 -6.107 1.00 82.69 115 ALA A N 1
ATOM 884 C CA . ALA A 1 115 ? 8.088 -4.474 -5.849 1.00 82.69 115 ALA A CA 1
ATOM 885 C C . ALA A 1 115 ? 8.796 -5.753 -6.336 1.00 82.69 115 ALA A C 1
ATOM 887 O O . ALA A 1 115 ? 9.880 -5.676 -6.925 1.00 82.69 115 ALA A O 1
ATOM 888 N N . PHE A 1 116 ? 8.179 -6.923 -6.148 1.00 81.88 116 PHE A N 1
ATOM 889 C CA . PHE A 1 116 ? 8.703 -8.197 -6.638 1.00 81.88 116 PHE A CA 1
ATOM 890 C C . PHE A 1 116 ? 8.722 -8.260 -8.173 1.00 81.88 116 PHE A C 1
ATOM 892 O O . PHE A 1 116 ? 9.742 -8.617 -8.767 1.00 81.88 116 PHE A O 1
ATOM 899 N N . PHE A 1 117 ? 7.649 -7.834 -8.844 1.00 77.75 117 PHE A N 1
ATOM 900 C CA . PHE A 1 117 ? 7.609 -7.765 -10.308 1.00 77.75 117 PHE A CA 1
ATOM 901 C C . PHE A 1 117 ? 8.633 -6.773 -10.871 1.00 77.75 117 PHE A C 1
ATOM 903 O O . PHE A 1 117 ? 9.292 -7.068 -11.871 1.00 77.75 117 PHE A O 1
ATOM 910 N N . ILE A 1 118 ? 8.821 -5.622 -10.221 1.00 74.69 118 ILE A N 1
ATOM 911 C CA . ILE A 1 118 ? 9.835 -4.631 -10.603 1.00 74.69 118 ILE A CA 1
ATOM 912 C C . ILE A 1 118 ? 11.251 -5.186 -10.469 1.00 74.69 118 ILE A C 1
ATOM 914 O O . ILE A 1 118 ? 12.083 -4.872 -11.322 1.00 74.69 118 ILE A O 1
ATOM 918 N N . LEU A 1 119 ? 11.533 -6.008 -9.456 1.00 71.81 119 LEU A N 1
ATOM 919 C CA . LEU A 1 119 ? 12.818 -6.696 -9.303 1.00 71.81 119 LEU A CA 1
ATOM 920 C C . LEU A 1 119 ? 13.068 -7.729 -10.409 1.00 71.81 119 LEU A C 1
ATOM 922 O O . LEU A 1 119 ? 14.189 -7.842 -10.899 1.00 71.81 119 LEU A O 1
ATOM 926 N N . LEU A 1 120 ? 12.029 -8.462 -10.813 1.00 69.19 120 LEU A N 1
ATOM 927 C CA . LEU A 1 120 ? 12.121 -9.498 -11.845 1.00 69.19 120 LEU A CA 1
ATOM 928 C C . LEU A 1 120 ? 12.191 -8.945 -13.276 1.00 69.19 120 LEU A C 1
ATOM 930 O O . LEU A 1 120 ? 12.625 -9.647 -14.190 1.00 69.19 120 LEU A O 1
ATOM 934 N N . LEU A 1 121 ? 11.771 -7.698 -13.499 1.00 64.88 121 LEU A N 1
ATOM 935 C CA . LEU A 1 121 ? 11.892 -7.041 -14.799 1.00 64.88 121 LEU A CA 1
ATOM 936 C C . LEU A 1 121 ? 13.387 -6.823 -15.141 1.00 64.88 121 LEU A C 1
ATOM 938 O O . LEU A 1 121 ? 14.094 -6.149 -14.386 1.00 64.88 121 LEU A O 1
ATOM 942 N N . PRO A 1 122 ? 13.904 -7.330 -16.278 1.00 57.22 122 PRO A N 1
ATOM 943 C CA . PRO A 1 122 ? 15.312 -7.167 -16.630 1.00 57.22 122 PRO A CA 1
ATOM 944 C C . PRO A 1 122 ? 15.676 -5.680 -16.765 1.00 57.2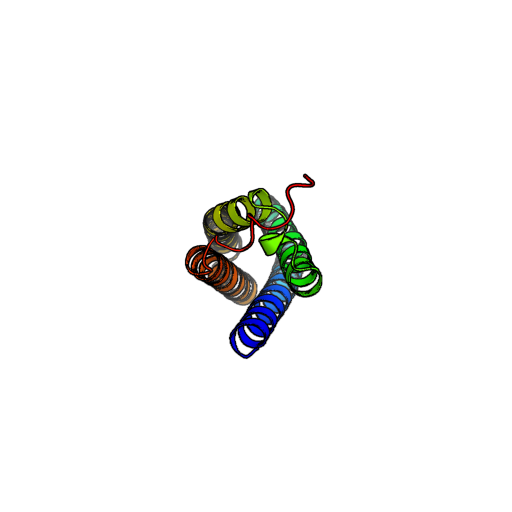2 122 PRO A C 1
ATOM 946 O O . PRO A 1 122 ? 14.953 -4.894 -17.377 1.00 57.22 122 PRO A O 1
ATOM 949 N N . ALA A 1 123 ? 16.809 -5.272 -16.186 1.00 55.69 123 ALA A N 1
ATOM 950 C CA . ALA A 1 123 ? 17.293 -3.886 -16.200 1.00 55.69 123 ALA A CA 1
ATOM 951 C C . ALA A 1 123 ? 17.779 -3.384 -17.575 1.00 55.69 123 ALA A C 1
ATOM 953 O O . ALA A 1 123 ? 18.204 -2.238 -17.703 1.00 55.69 123 ALA A O 1
ATOM 954 N N . THR A 1 124 ? 17.683 -4.204 -18.621 1.00 47.72 124 THR A N 1
ATOM 955 C CA . THR A 1 124 ? 18.273 -3.970 -19.946 1.00 47.72 124 THR A CA 1
ATOM 956 C C . THR A 1 124 ? 17.543 -2.943 -20.823 1.00 47.72 124 THR A C 1
ATOM 958 O O . THR A 1 124 ? 17.884 -2.799 -21.991 1.00 47.72 124 THR A O 1
ATOM 961 N N . ALA A 1 125 ? 16.596 -2.167 -20.291 1.00 46.06 125 ALA A N 1
ATOM 962 C CA . ALA A 1 125 ? 15.942 -1.085 -21.041 1.00 46.06 125 ALA A CA 1
ATOM 963 C C . ALA A 1 125 ? 16.649 0.287 -20.939 1.00 46.06 125 ALA A C 1
ATOM 965 O O . ALA A 1 125 ? 16.194 1.244 -21.559 1.00 46.06 125 ALA A O 1
ATOM 966 N N . VAL A 1 126 ? 17.745 0.406 -20.176 1.00 44.69 126 VAL A N 1
ATOM 967 C CA . VAL A 1 126 ? 18.381 1.709 -19.870 1.00 44.69 126 VAL A CA 1
ATOM 968 C C . VAL A 1 126 ? 19.482 2.120 -20.871 1.00 44.69 126 VAL A C 1
ATOM 970 O O . VAL A 1 126 ? 19.910 3.265 -20.863 1.00 44.69 126 VAL A O 1
ATOM 973 N N . LEU A 1 127 ? 19.913 1.251 -21.794 1.00 43.53 127 LEU A N 1
ATOM 974 C CA . LEU A 1 127 ? 21.138 1.468 -22.593 1.00 43.53 127 LEU A CA 1
ATOM 975 C C . LEU A 1 127 ? 20.941 1.895 -24.064 1.00 43.53 127 LEU A C 1
ATOM 977 O O . LEU A 1 127 ? 21.856 1.742 -24.864 1.00 43.53 127 LEU A O 1
ATOM 981 N N . LEU A 1 128 ? 19.776 2.426 -24.454 1.00 43.94 128 LEU A N 1
ATOM 982 C CA . LEU A 1 128 ? 19.519 2.828 -25.854 1.00 43.94 128 LEU A CA 1
ATOM 983 C C . LEU A 1 128 ? 19.244 4.321 -26.068 1.00 43.94 128 LEU A C 1
ATOM 985 O O . LEU A 1 128 ? 18.788 4.702 -27.140 1.00 43.94 128 LEU A O 1
ATOM 989 N N . ASN A 1 129 ? 19.525 5.175 -25.082 1.00 41.38 129 ASN A N 1
ATOM 990 C CA . ASN A 1 129 ? 19.322 6.618 -25.239 1.00 41.38 129 ASN A CA 1
ATOM 991 C C . ASN A 1 129 ? 20.487 7.453 -24.686 1.00 41.38 129 ASN A C 1
ATOM 993 O O . ASN A 1 129 ? 20.270 8.495 -24.072 1.00 41.38 129 ASN A O 1
ATOM 997 N N . GLU A 1 130 ? 21.721 6.998 -24.910 1.00 38.72 130 GLU A N 1
ATOM 998 C CA . GLU A 1 130 ? 22.851 7.928 -24.950 1.00 38.72 130 GLU A CA 1
ATOM 999 C C . GLU A 1 130 ? 22.888 8.563 -26.350 1.00 38.72 130 GLU A C 1
ATOM 1001 O O . GLU A 1 130 ? 23.049 7.836 -27.338 1.00 38.72 130 GLU A O 1
ATOM 1006 N N . PRO A 1 131 ? 22.684 9.887 -26.485 1.00 47.00 131 PRO A N 1
ATOM 1007 C CA . PRO A 1 131 ? 22.979 10.566 -27.737 1.00 47.00 131 PRO A CA 1
ATOM 1008 C C . PRO A 1 131 ? 24.493 10.495 -27.977 1.00 47.00 131 PRO A C 1
ATOM 1010 O O . PRO A 1 131 ? 25.276 10.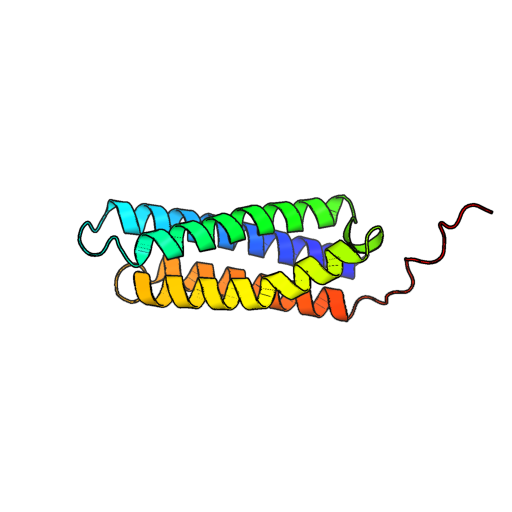897 -27.117 1.00 47.00 131 PRO A O 1
ATOM 1013 N N . LYS A 1 132 ? 24.880 9.939 -29.129 1.00 38.78 132 LYS A N 1
ATOM 1014 C CA . LYS A 1 132 ? 26.235 10.071 -29.679 1.00 38.78 132 LYS A CA 1
ATOM 1015 C C . LYS A 1 132 ? 26.537 11.520 -30.038 1.00 38.78 132 LYS A C 1
ATOM 1017 O O . LYS A 1 132 ? 25.591 12.205 -30.493 1.00 38.78 132 LYS A O 1
#

pLDDT: mean 80.18, std 14.09, range [38.72, 94.5]

Radius of gyration: 16.67 Å; chains: 1; bounding box: 44×21×52 Å